Protein AF-A0A967L819-F1 (afdb_monomer)

Nearest PDB structures (foldseek):
  3rss-assembly1_A  TM=9.912E-01  e=1.004E-03  Thermotoga maritima MSB8
  2dg2-assembly1_A  TM=8.749E-01  e=2.729E-02  Mus musculus
  1rc8-assembly1_A  TM=4.487E-01  e=9.748E+00  Tequatrovirus T4
  7myv-assembly1_A  TM=3.516E-01  e=7.485E+00  Plasmodium falciparum 3D7

Mean predicted aligned error: 1.89 Å

Solvent-accessible surface area (backbone atoms only — not comparable to full-atom values): 3490 Å² total; per-residue (Å²): 117,84,60,42,77,44,72,86,36,37,70,84,51,88,64,69,40,56,67,73,61,26,52,50,36,52,53,52,59,70,43,95,35,55,27,39,16,38,70,34,38,33,32,38,28,66,92,74,70,43,67,26,78,35,51,43,69,51,84,43,65,85

Radius of gyration: 10.54 Å; Cα contacts (8 Å, |Δi|>4): 122; chains: 1; bounding box: 24×22×27 Å

Sequence (62 aa):
AEVIVDALFGTGLDREVEGASAEAIGHMNAHQAPVLAIDIPSGLHADTGRALGACVAAELSV

Foldseek 3Di:
DQEAEADPDAQPDDAADDDPRQVVLVVQQPDPHAYEYERAWPQQHPPPRDGRNGTHDHPYYD

pLDDT: mean 97.56, std 2.84, range [76.75, 98.75]

Secondary structure (DSSP, 8-state):
---EEE-S--TT--S---HHHHHHHHHHHHSSS-EEESSS-TTB-TTT--B-SS----SEE-

Structure (mmCIF, N/CA/C/O backbone):
data_AF-A0A967L819-F1
#
_entry.id   AF-A0A967L819-F1
#
loop_
_atom_site.group_PDB
_atom_site.id
_atom_site.type_symbol
_atom_site.label_atom_id
_atom_site.label_alt_id
_atom_site.label_comp_id
_atom_site.label_asym_id
_atom_site.label_entity_id
_atom_site.label_seq_id
_atom_site.pdbx_PDB_ins_code
_atom_site.Cartn_x
_atom_site.Cartn_y
_atom_site.Cartn_z
_atom_site.occupancy
_atom_site.B_iso_or_equiv
_atom_site.auth_seq_id
_atom_site.auth_comp_id
_atom_site.auth_asym_id
_atom_site.auth_atom_id
_atom_site.pdbx_PDB_model_num
ATOM 1 N N . ALA A 1 1 ? -11.049 -0.401 14.746 1.00 76.75 1 ALA A N 1
ATOM 2 C CA . ALA A 1 1 ? -9.793 0.243 15.183 1.00 76.75 1 ALA A CA 1
ATOM 3 C C . ALA A 1 1 ? -9.979 1.755 15.153 1.00 76.75 1 ALA A C 1
ATOM 5 O O . ALA A 1 1 ? -10.879 2.204 14.453 1.00 76.75 1 ALA A O 1
ATOM 6 N N . GLU A 1 2 ? -9.183 2.514 15.905 1.00 95.00 2 GLU A N 1
ATOM 7 C CA . GLU A 1 2 ? -9.205 3.989 15.857 1.00 95.00 2 GLU A CA 1
ATOM 8 C C . GLU A 1 2 ? -8.324 4.534 14.725 1.00 95.00 2 GLU A C 1
ATOM 10 O O . GLU A 1 2 ? -8.640 5.566 14.149 1.00 95.00 2 GLU A O 1
ATOM 15 N N . VAL A 1 3 ? -7.263 3.801 14.374 1.00 97.69 3 VAL A N 1
ATOM 16 C CA . VAL A 1 3 ? -6.369 4.051 13.235 1.00 97.69 3 VAL A CA 1
ATOM 17 C C . VAL A 1 3 ? -5.982 2.701 12.634 1.00 97.69 3 VAL A C 1
ATOM 19 O O . VAL A 1 3 ? -5.818 1.720 13.367 1.00 97.69 3 VAL A O 1
ATOM 22 N N . ILE A 1 4 ? -5.848 2.644 11.312 1.00 98.56 4 ILE A N 1
ATOM 23 C CA . ILE A 1 4 ? -5.265 1.508 10.592 1.00 98.56 4 ILE A CA 1
ATOM 24 C C . ILE A 1 4 ? -3.852 1.899 10.167 1.00 98.56 4 ILE A C 1
ATOM 26 O O . ILE A 1 4 ? -3.642 2.996 9.660 1.00 98.56 4 ILE A O 1
ATOM 30 N N . VAL A 1 5 ? -2.883 1.010 10.380 1.00 98.50 5 VAL A N 1
ATOM 31 C CA . VAL A 1 5 ? -1.508 1.218 9.915 1.00 98.50 5 VAL A CA 1
ATOM 32 C C . VAL A 1 5 ? -1.277 0.337 8.699 1.00 98.50 5 VAL A C 1
ATOM 34 O O . VAL A 1 5 ? -1.343 -0.889 8.800 1.00 98.50 5 VAL A O 1
ATOM 37 N N . ASP A 1 6 ? -1.013 0.974 7.566 1.00 98.62 6 ASP A N 1
ATOM 38 C CA . ASP A 1 6 ? -0.600 0.317 6.340 1.00 98.62 6 ASP A CA 1
ATOM 39 C C . ASP A 1 6 ? 0.929 0.205 6.290 1.00 98.62 6 ASP A C 1
ATOM 41 O O . ASP A 1 6 ? 1.650 1.196 6.192 1.00 98.62 6 ASP A O 1
ATOM 45 N N . ALA A 1 7 ? 1.407 -1.034 6.374 1.00 97.88 7 ALA A N 1
ATOM 46 C CA . ALA A 1 7 ? 2.810 -1.402 6.225 1.00 97.88 7 ALA A CA 1
ATOM 47 C C . ALA A 1 7 ? 2.951 -2.685 5.384 1.00 97.88 7 ALA A C 1
ATOM 49 O O . ALA A 1 7 ? 3.839 -3.502 5.638 1.00 97.88 7 ALA A O 1
ATOM 50 N N . LEU A 1 8 ? 2.026 -2.921 4.440 1.00 97.62 8 LEU A N 1
ATOM 51 C CA . LEU A 1 8 ? 2.062 -4.126 3.601 1.00 97.62 8 LEU A CA 1
ATOM 52 C C . LEU A 1 8 ? 3.188 -4.061 2.566 1.00 97.62 8 LEU A C 1
ATOM 54 O O . LEU A 1 8 ? 3.921 -5.035 2.394 1.00 97.62 8 LEU A O 1
ATOM 58 N N . PHE A 1 9 ? 3.317 -2.925 1.884 1.00 98.00 9 PHE A N 1
ATOM 59 C CA . PHE A 1 9 ? 4.293 -2.671 0.834 1.00 98.00 9 PHE A CA 1
ATOM 60 C C . PHE A 1 9 ? 4.805 -1.232 0.922 1.00 98.00 9 PHE A C 1
ATOM 62 O O . PHE A 1 9 ? 4.102 -0.345 1.386 1.00 98.00 9 PHE A O 1
ATOM 69 N N . GLY A 1 10 ? 6.024 -1.012 0.438 1.00 95.94 10 GLY A N 1
ATOM 70 C CA . GLY A 1 10 ? 6.604 0.320 0.267 1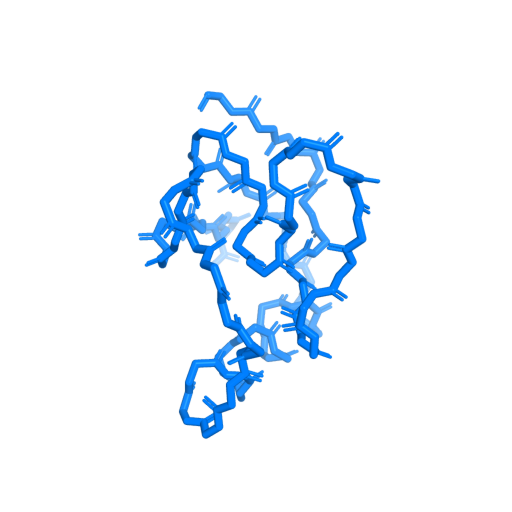.00 95.94 10 GLY A CA 1
ATOM 71 C C . GLY A 1 10 ? 7.125 0.495 -1.156 1.00 95.94 10 GLY A C 1
ATOM 72 O O . GLY A 1 10 ? 6.662 -0.164 -2.090 1.00 95.94 10 GLY A O 1
ATOM 73 N N . THR A 1 11 ? 8.157 1.315 -1.315 1.00 96.25 11 THR A N 1
ATOM 74 C CA . THR A 1 11 ? 8.772 1.648 -2.615 1.00 96.25 11 THR A CA 1
ATOM 75 C C . THR A 1 11 ? 9.267 0.458 -3.452 1.00 96.25 11 THR A C 1
ATOM 77 O O . THR A 1 11 ? 9.432 0.592 -4.661 1.00 96.25 11 THR A O 1
ATOM 80 N N . GLY A 1 12 ? 9.477 -0.715 -2.846 1.00 94.38 12 GLY A N 1
ATOM 81 C CA . GLY A 1 12 ? 9.924 -1.934 -3.533 1.00 94.38 12 GLY A CA 1
ATOM 82 C C . GLY A 1 12 ? 8.847 -2.706 -4.309 1.00 94.38 12 GLY A 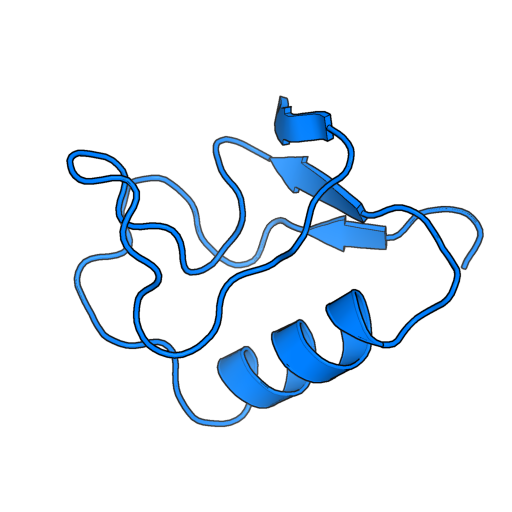C 1
ATOM 83 O O . GLY A 1 12 ? 9.155 -3.765 -4.850 1.00 94.38 12 G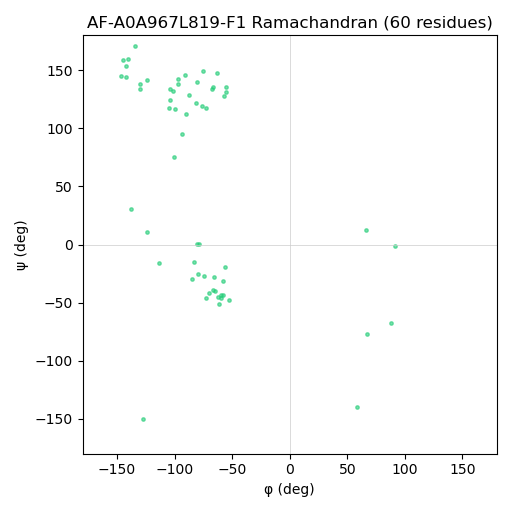LY A O 1
ATOM 84 N N . LEU A 1 13 ? 7.594 -2.243 -4.335 1.00 96.69 13 LEU A N 1
ATOM 85 C CA . LEU A 1 13 ? 6.525 -2.898 -5.090 1.00 96.69 13 LEU A CA 1
ATOM 86 C C . LEU A 1 13 ? 6.652 -2.614 -6.598 1.00 96.69 13 LEU A C 1
ATOM 88 O O . LEU A 1 13 ? 6.530 -1.473 -7.034 1.00 96.69 13 LEU A O 1
ATOM 92 N N . ASP A 1 14 ? 6.823 -3.669 -7.396 1.00 95.44 14 ASP A N 1
ATOM 93 C CA . ASP A 1 14 ? 7.037 -3.606 -8.851 1.00 95.44 14 ASP A CA 1
ATOM 94 C C . ASP A 1 14 ? 6.013 -4.422 -9.667 1.00 95.44 14 ASP A C 1
ATOM 96 O O . ASP A 1 14 ? 6.167 -4.615 -10.875 1.00 95.44 14 ASP A O 1
ATOM 100 N N . ARG A 1 15 ? 4.947 -4.900 -9.014 1.00 96.56 15 ARG A N 1
ATOM 101 C CA . ARG A 1 15 ? 3.900 -5.740 -9.610 1.00 96.56 15 ARG A CA 1
ATOM 102 C C . ARG A 1 15 ? 2.509 -5.370 -9.106 1.00 96.56 15 ARG A C 1
ATOM 104 O O . ARG A 1 15 ? 2.370 -4.786 -8.034 1.00 96.56 15 ARG A O 1
ATOM 111 N N . GLU A 1 16 ? 1.494 -5.766 -9.869 1.00 98.38 16 GLU A N 1
ATOM 112 C CA . GLU A 1 16 ? 0.082 -5.640 -9.495 1.00 98.38 16 GLU A CA 1
ATOM 113 C C . GLU A 1 16 ? -0.196 -6.319 -8.141 1.00 98.38 16 GLU A C 1
ATOM 115 O O . GLU A 1 16 ? 0.278 -7.428 -7.866 1.00 98.38 16 GLU A O 1
ATOM 120 N N . VAL A 1 17 ? -0.955 -5.641 -7.278 1.00 98.25 17 VAL A N 1
ATOM 121 C CA . VAL A 1 17 ? -1.424 -6.186 -6.004 1.00 98.25 17 VAL A CA 1
ATOM 122 C C . VAL A 1 17 ? -2.656 -7.042 -6.259 1.00 98.25 17 VAL A C 1
ATOM 124 O O . VAL A 1 17 ? -3.679 -6.566 -6.747 1.00 98.25 17 VAL A O 1
ATOM 127 N N . GLU A 1 18 ? -2.570 -8.312 -5.874 1.00 98.44 18 GLU A N 1
ATOM 128 C CA . GLU A 1 18 ? -3.599 -9.321 -6.123 1.00 98.44 18 GLU A CA 1
ATOM 129 C C . GLU A 1 18 ? -3.883 -10.163 -4.866 1.00 98.44 18 GLU A C 1
ATOM 131 O O . GLU A 1 18 ? -3.178 -10.088 -3.853 1.00 98.44 18 GLU A O 1
ATOM 136 N N . GLY A 1 19 ? -4.931 -10.989 -4.933 1.00 98.31 19 GLY A N 1
ATOM 137 C CA . GLY A 1 19 ? -5.279 -11.964 -3.898 1.00 98.31 19 GLY A CA 1
ATOM 138 C C . GLY A 1 19 ? -5.528 -11.337 -2.524 1.00 98.31 19 GLY A C 1
ATOM 139 O O . GLY A 1 19 ? -6.122 -10.266 -2.409 1.00 98.31 19 GLY A O 1
ATOM 140 N N . ALA A 1 20 ? -5.042 -12.001 -1.474 1.00 98.38 20 ALA A N 1
ATOM 141 C CA . ALA A 1 20 ? -5.284 -11.599 -0.088 1.00 98.38 20 ALA A CA 1
ATOM 142 C C . ALA A 1 20 ? -4.805 -10.171 0.231 1.00 98.38 20 ALA A C 1
ATOM 144 O O . ALA A 1 20 ? -5.406 -9.488 1.057 1.00 98.38 20 ALA A O 1
ATOM 145 N N . SER A 1 21 ? -3.745 -9.694 -0.429 1.00 98.31 21 SER A N 1
ATOM 146 C CA . SER A 1 21 ? -3.273 -8.319 -0.252 1.00 98.31 21 SER A CA 1
ATOM 147 C C . SER A 1 21 ? -4.248 -7.306 -0.851 1.00 98.31 21 SER A C 1
ATOM 149 O O . SER A 1 21 ? -4.542 -6.303 -0.207 1.00 98.31 21 SER A O 1
ATOM 151 N N . ALA A 1 22 ? -4.803 -7.578 -2.035 1.00 98.62 22 ALA A N 1
ATOM 152 C CA . ALA A 1 22 ? -5.816 -6.714 -2.640 1.00 98.62 22 ALA A CA 1
ATOM 153 C C . ALA A 1 22 ? -7.108 -6.685 -1.806 1.00 98.62 22 ALA A C 1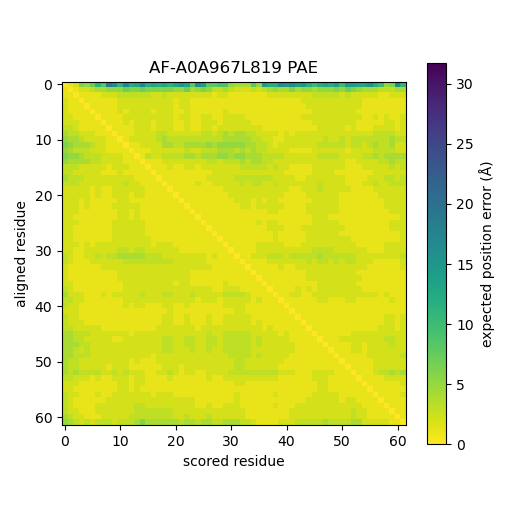
ATOM 155 O O . ALA A 1 22 ? -7.690 -5.621 -1.601 1.00 98.62 22 ALA A O 1
ATOM 156 N N . GLU A 1 23 ? -7.520 -7.835 -1.263 1.00 98.75 23 GLU A N 1
ATOM 157 C CA . GLU A 1 23 ? -8.660 -7.930 -0.343 1.00 98.75 23 GLU A CA 1
ATOM 158 C C . GLU A 1 23 ? -8.419 -7.128 0.942 1.00 98.75 23 GLU A C 1
ATOM 160 O O . GLU A 1 23 ? -9.279 -6.349 1.356 1.00 98.75 23 GLU A O 1
ATOM 165 N N . ALA A 1 24 ? -7.231 -7.250 1.545 1.00 98.50 24 ALA A N 1
ATOM 166 C CA . ALA A 1 24 ? -6.858 -6.486 2.731 1.00 98.50 24 ALA A CA 1
ATOM 167 C C . ALA A 1 24 ? -6.901 -4.973 2.472 1.00 98.50 24 ALA A C 1
ATOM 169 O O . ALA A 1 24 ? -7.492 -4.241 3.263 1.00 98.50 24 ALA A O 1
ATOM 170 N N . ILE A 1 25 ? -6.347 -4.508 1.347 1.00 98.75 25 ILE A N 1
ATOM 171 C CA . ILE A 1 25 ? -6.424 -3.098 0.932 1.00 98.75 25 ILE A CA 1
ATOM 172 C C . ILE A 1 25 ? -7.883 -2.659 0.762 1.00 98.75 25 ILE A C 1
ATOM 174 O O . ILE A 1 25 ? -8.268 -1.598 1.252 1.00 98.75 25 ILE A O 1
ATOM 178 N N . GLY A 1 26 ? -8.722 -3.489 0.137 1.00 98.69 26 GLY A N 1
ATOM 179 C CA . GLY A 1 26 ? -10.155 -3.223 0.014 1.00 98.69 26 GLY A CA 1
ATOM 180 C C . GLY A 1 26 ? -10.843 -3.050 1.371 1.00 98.69 26 GLY A C 1
ATOM 181 O O . GLY A 1 26 ? -11.619 -2.114 1.559 1.00 98.69 26 GLY A O 1
ATOM 182 N N . HIS A 1 27 ? -10.520 -3.904 2.345 1.00 98.50 27 HIS A N 1
ATOM 183 C CA . HIS A 1 27 ? -11.042 -3.788 3.706 1.00 98.50 27 HIS A CA 1
ATOM 184 C C . HIS A 1 27 ? -10.545 -2.539 4.435 1.00 98.50 27 HIS A C 1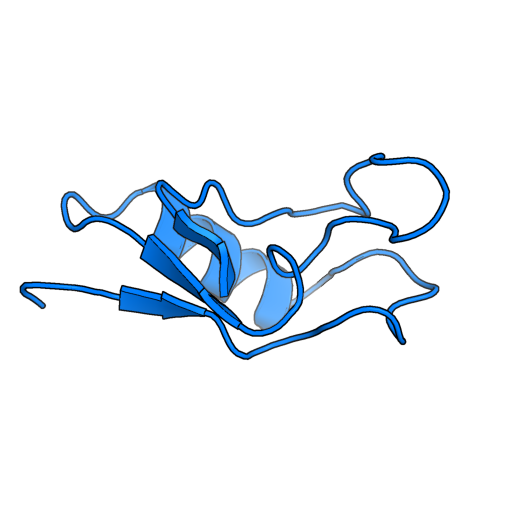
ATOM 186 O O . HIS A 1 27 ? -11.336 -1.913 5.139 1.00 98.50 27 HIS A O 1
ATOM 192 N N . MET A 1 28 ? -9.276 -2.159 4.258 1.00 98.50 28 MET A N 1
ATOM 193 C CA . MET A 1 28 ? -8.731 -0.923 4.828 1.00 98.50 28 MET A CA 1
ATOM 194 C C . MET A 1 28 ? -9.463 0.299 4.276 1.00 98.50 28 MET A C 1
ATOM 196 O O . MET A 1 28 ? -9.999 1.084 5.051 1.00 98.50 28 MET A O 1
ATOM 200 N N . ASN A 1 29 ? -9.583 0.392 2.951 1.00 98.50 29 ASN A N 1
ATOM 201 C CA . ASN A 1 29 ? -10.226 1.520 2.275 1.00 98.50 29 ASN A CA 1
ATOM 202 C C . ASN A 1 29 ? -11.731 1.631 2.574 1.00 98.50 29 ASN A C 1
ATOM 204 O O . ASN A 1 29 ? -12.297 2.718 2.506 1.00 98.50 29 ASN A O 1
ATOM 208 N N . ALA A 1 30 ? -12.402 0.514 2.871 1.00 98.44 30 ALA A N 1
ATOM 209 C CA . ALA A 1 30 ? -13.817 0.508 3.240 1.00 98.44 30 ALA A CA 1
ATOM 210 C C . ALA A 1 30 ? -14.060 0.811 4.732 1.00 98.44 30 ALA A C 1
ATOM 212 O O . ALA A 1 30 ? -15.197 1.080 5.135 1.00 98.44 30 ALA A O 1
ATOM 213 N N . HIS A 1 31 ? -13.026 0.737 5.574 1.00 98.12 31 HIS A N 1
ATOM 214 C CA . HIS A 1 31 ? -13.156 0.986 7.004 1.00 98.12 31 HIS A CA 1
ATOM 215 C C . HIS A 1 31 ? -13.293 2.490 7.285 1.00 98.12 31 HIS A C 1
ATOM 217 O O . HIS A 1 31 ? -12.751 3.335 6.589 1.00 98.12 31 HIS A O 1
ATOM 223 N N . GLN A 1 32 ? -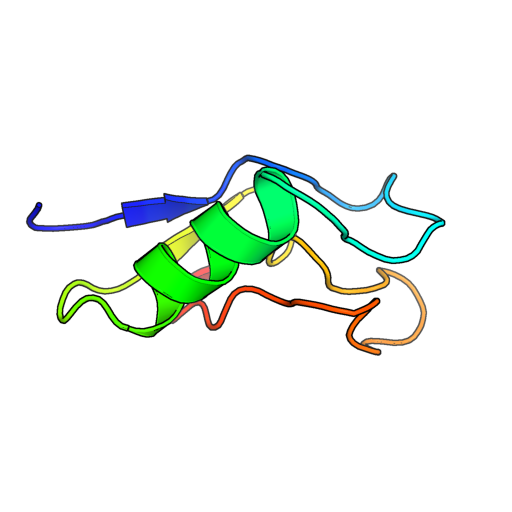14.011 2.845 8.350 1.00 97.75 32 GLN A N 1
ATOM 224 C CA . GLN A 1 32 ? -14.254 4.245 8.738 1.00 97.75 32 GLN A CA 1
ATOM 225 C C . GLN A 1 32 ? -13.088 4.906 9.493 1.00 97.75 32 GLN A C 1
ATOM 227 O O . GLN A 1 32 ? -13.211 6.041 9.939 1.00 97.75 32 GLN A O 1
ATOM 232 N N . ALA A 1 33 ? -11.997 4.177 9.720 1.00 98.19 33 ALA A N 1
ATOM 233 C CA . ALA A 1 33 ? -10.871 4.679 10.502 1.00 98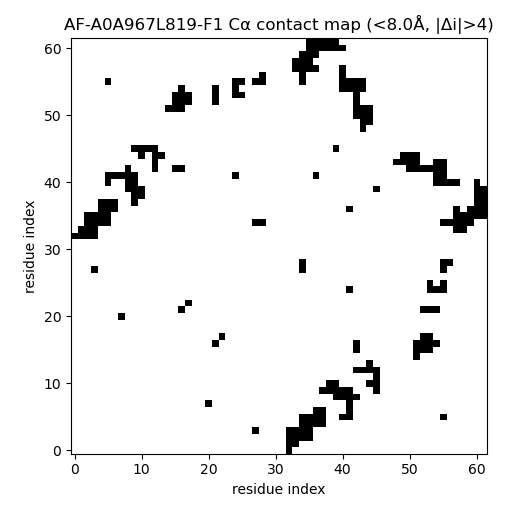.19 33 ALA A CA 1
ATOM 234 C C . ALA A 1 33 ? -9.827 5.202 9.519 1.00 98.19 33 ALA A C 1
ATOM 236 O O . ALA A 1 33 ? -9.646 4.548 8.491 1.00 98.19 33 ALA A O 1
ATOM 237 N N . PRO A 1 34 ? -9.138 6.311 9.828 1.00 98.44 34 PRO A N 1
ATOM 238 C CA . PRO A 1 34 ? -8.087 6.811 8.962 1.00 98.44 34 PRO A CA 1
ATOM 239 C C . PRO A 1 34 ? -6.949 5.792 8.858 1.00 98.44 34 PRO A C 1
ATOM 241 O O . PRO A 1 34 ? -6.643 5.068 9.818 1.00 98.44 34 PRO A O 1
ATOM 244 N N . VAL A 1 35 ? -6.316 5.764 7.694 1.00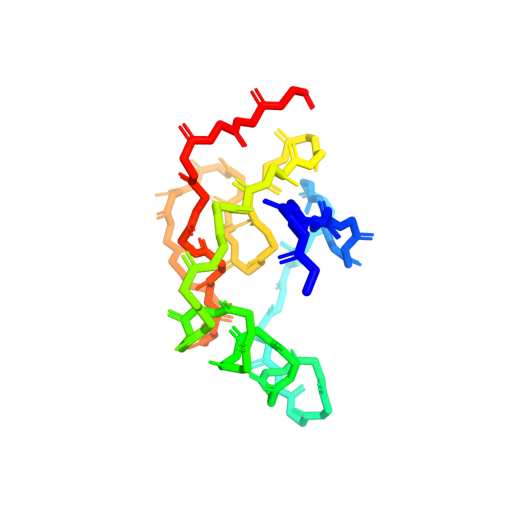 98.75 35 VAL A N 1
ATOM 245 C CA . VAL A 1 35 ? -5.168 4.929 7.380 1.00 98.75 35 VAL A CA 1
ATOM 246 C C . VAL A 1 35 ? -3.895 5.777 7.387 1.00 98.75 35 VAL A C 1
ATOM 248 O O . VAL A 1 35 ? -3.777 6.781 6.684 1.00 98.75 35 VAL A O 1
ATOM 251 N N . LEU A 1 36 ? -2.926 5.349 8.195 1.00 98.69 36 LEU A N 1
ATOM 252 C CA . LEU A 1 36 ? -1.554 5.848 8.204 1.00 98.69 36 LEU A CA 1
ATOM 253 C C . LEU A 1 36 ? -0.680 4.872 7.416 1.00 98.69 36 LEU A C 1
ATOM 255 O O . LEU A 1 36 ? -0.518 3.732 7.850 1.00 98.69 36 LEU A O 1
ATOM 259 N N . ALA A 1 37 ? -0.099 5.310 6.305 1.00 98.69 37 ALA A N 1
ATOM 260 C CA . ALA A 1 37 ? 0.855 4.507 5.547 1.00 98.69 37 ALA A CA 1
ATOM 261 C C . ALA A 1 37 ? 2.299 4.756 6.001 1.00 98.69 37 ALA A C 1
ATOM 263 O O . ALA A 1 37 ? 2.663 5.872 6.372 1.00 98.69 37 ALA A O 1
ATOM 264 N N . ILE A 1 38 ? 3.117 3.710 5.957 1.00 98.50 38 ILE A N 1
ATOM 265 C CA . ILE A 1 38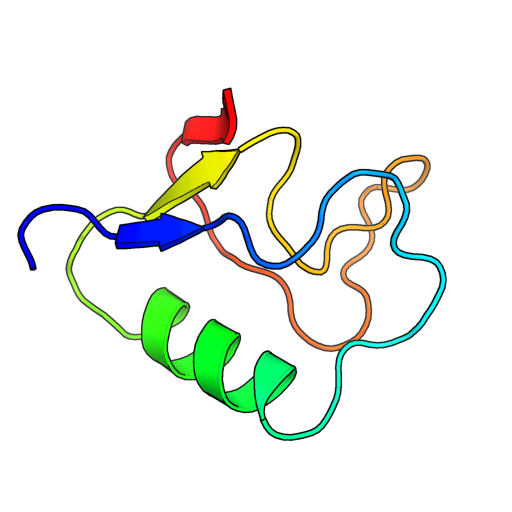 ? 4.558 3.778 6.206 1.00 98.50 38 ILE A CA 1
ATOM 266 C C . ILE A 1 38 ? 5.288 3.752 4.860 1.00 98.50 38 ILE A C 1
ATOM 268 O O . ILE A 1 38 ? 5.000 2.885 4.040 1.00 98.50 38 ILE A O 1
ATOM 272 N N . ASP A 1 39 ? 6.247 4.658 4.652 1.00 97.88 39 ASP A N 1
ATOM 273 C CA . ASP A 1 39 ? 6.938 4.925 3.378 1.00 97.88 39 ASP A CA 1
ATOM 274 C C . ASP A 1 39 ? 5.999 5.539 2.320 1.00 97.88 39 ASP A C 1
ATOM 276 O O . ASP A 1 39 ? 5.997 6.753 2.105 1.00 97.88 39 ASP A O 1
ATOM 280 N N . ILE A 1 40 ? 5.142 4.724 1.703 1.00 98.19 40 ILE A N 1
ATOM 281 C CA . ILE A 1 40 ? 4.118 5.144 0.733 1.00 98.19 40 ILE A CA 1
ATOM 282 C C . ILE A 1 40 ? 2.869 4.265 0.887 1.00 98.19 40 ILE A C 1
ATOM 284 O O . ILE A 1 40 ? 2.982 3.151 1.394 1.00 98.19 40 ILE A O 1
ATOM 288 N N . PRO A 1 41 ? 1.677 4.702 0.438 1.00 98.62 41 PRO A N 1
ATOM 289 C CA . PRO A 1 41 ? 0.496 3.844 0.456 1.00 98.62 41 PRO A CA 1
ATOM 290 C C . PRO A 1 41 ? 0.737 2.546 -0.321 1.00 98.62 41 PRO A C 1
ATOM 292 O O . PRO A 1 41 ? 1.134 2.569 -1.490 1.00 98.62 41 PRO A O 1
ATOM 295 N N . SER A 1 42 ? 0.471 1.409 0.314 1.00 98.62 42 SER A N 1
ATOM 296 C CA . SER A 1 42 ? 0.622 0.094 -0.293 1.00 98.62 42 SER A CA 1
ATOM 297 C C . SER A 1 42 ? -0.180 0.009 -1.578 1.00 98.62 42 SER A C 1
ATOM 299 O O . SER A 1 42 ? -1.364 0.348 -1.604 1.00 98.62 42 SER A O 1
ATOM 301 N N . GLY A 1 43 ? 0.463 -0.474 -2.642 1.00 98.38 43 GLY A N 1
ATOM 302 C CA . GLY A 1 43 ? -0.139 -0.533 -3.971 1.00 98.38 43 GLY A CA 1
ATOM 303 C C . GLY A 1 43 ? 0.106 0.693 -4.843 1.00 98.38 43 GLY A C 1
ATOM 304 O O . GLY A 1 43 ? -0.316 0.699 -5.998 1.00 98.38 43 GLY A O 1
ATOM 305 N N . LEU A 1 44 ? 0.800 1.714 -4.339 1.00 98.44 44 LEU A N 1
ATOM 306 C CA . LEU A 1 44 ? 1.266 2.838 -5.140 1.00 98.44 44 LEU A CA 1
ATOM 307 C C . LEU A 1 44 ? 2.635 2.525 -5.757 1.00 98.44 44 LEU A C 1
ATOM 309 O O . LEU A 1 44 ? 3.581 2.173 -5.057 1.00 98.44 44 LEU A O 1
ATOM 313 N N . HIS A 1 45 ? 2.774 2.702 -7.068 1.00 98.19 45 HIS A N 1
ATOM 314 C CA . HIS A 1 45 ? 4.077 2.648 -7.725 1.00 98.19 45 HIS A CA 1
ATOM 315 C C . HIS A 1 45 ? 4.887 3.906 -7.380 1.00 98.19 45 HIS A C 1
ATOM 317 O O . HIS A 1 45 ? 4.517 5.006 -7.797 1.00 98.19 45 HIS A O 1
ATOM 323 N N . ALA A 1 46 ? 6.030 3.740 -6.711 1.00 97.25 46 ALA A N 1
ATOM 324 C CA . ALA A 1 46 ? 6.841 4.836 -6.166 1.00 97.25 46 ALA A CA 1
ATOM 325 C C . ALA A 1 46 ? 7.207 5.927 -7.188 1.00 97.25 46 ALA A C 1
ATOM 327 O O . ALA A 1 46 ? 7.001 7.109 -6.933 1.00 97.25 46 ALA A O 1
ATOM 328 N N . ASP A 1 47 ? 7.693 5.534 -8.369 1.00 97.12 47 ASP A N 1
ATOM 329 C CA . ASP A 1 47 ? 8.170 6.512 -9.360 1.00 97.12 47 ASP A CA 1
ATOM 330 C C . ASP A 1 47 ? 7.057 7.188 -10.171 1.00 97.12 47 ASP A C 1
ATOM 332 O O . ASP A 1 47 ? 7.251 8.274 -10.715 1.00 97.12 47 ASP A O 1
ATOM 336 N N . THR A 1 48 ? 5.903 6.530 -10.322 1.00 97.31 48 THR A N 1
ATOM 337 C CA . THR A 1 48 ? 4.864 6.964 -11.274 1.00 97.31 48 THR A CA 1
ATOM 338 C C . THR A 1 48 ? 3.585 7.440 -10.600 1.00 97.31 48 THR A C 1
ATOM 340 O O . THR A 1 48 ? 2.753 8.062 -11.260 1.00 97.31 48 THR A O 1
ATOM 343 N N . GLY A 1 49 ? 3.393 7.132 -9.315 1.00 96.00 49 GLY A N 1
ATOM 344 C CA . GLY A 1 49 ? 2.164 7.424 -8.580 1.00 96.00 49 GLY A CA 1
ATOM 345 C C . GLY A 1 49 ? 0.942 6.648 -9.081 1.00 96.00 49 GLY A C 1
ATOM 346 O O . GLY A 1 49 ? -0.187 6.983 -8.733 1.00 96.00 49 GLY A O 1
ATOM 347 N N . ARG A 1 50 ? 1.128 5.630 -9.929 1.00 97.88 50 ARG A N 1
ATOM 348 C CA . ARG A 1 50 ? 0.028 4.786 -10.406 1.00 97.88 50 ARG A CA 1
ATOM 349 C C . ARG A 1 50 ? -0.319 3.735 -9.363 1.00 97.88 50 ARG A C 1
ATOM 351 O O . ARG A 1 50 ? 0.576 3.123 -8.790 1.00 97.88 50 ARG A O 1
ATOM 358 N N . ALA A 1 51 ? -1.609 3.476 -9.181 1.00 98.06 51 ALA A N 1
ATOM 359 C CA . ALA A 1 51 ? -2.051 2.291 -8.461 1.00 98.06 51 ALA A CA 1
ATOM 360 C C . ALA A 1 51 ? -1.706 1.026 -9.267 1.00 98.06 51 ALA A C 1
ATOM 362 O O . ALA A 1 51 ? -1.968 0.968 -10.472 1.00 98.06 51 ALA A O 1
ATOM 363 N N . LEU A 1 52 ? -1.141 0.034 -8.588 1.00 97.88 52 LEU A N 1
ATOM 364 C CA . LEU A 1 52 ? -0.831 -1.303 -9.086 1.00 97.88 52 LEU A CA 1
ATOM 365 C C . LEU A 1 52 ? -1.934 -2.253 -8.602 1.00 97.88 52 LEU A C 1
ATOM 367 O O . LEU A 1 52 ? -1.766 -2.982 -7.627 1.00 97.88 52 LEU A O 1
ATOM 371 N N . GLY A 1 53 ? -3.106 -2.173 -9.230 1.00 97.81 53 GLY A N 1
ATOM 372 C CA . GLY A 1 53 ? -4.226 -3.090 -9.002 1.00 97.81 53 GLY A CA 1
ATOM 373 C C . GLY A 1 53 ? -5.126 -2.633 -7.862 1.00 97.81 53 GLY A C 1
ATOM 374 O O . GLY A 1 53 ? -6.256 -2.204 -8.095 1.00 97.81 53 GLY A O 1
ATOM 375 N N . ALA A 1 54 ? -4.606 -2.656 -6.636 1.00 98.31 54 ALA A N 1
ATOM 376 C CA . ALA A 1 54 ? -5.260 -2.115 -5.448 1.00 98.31 54 ALA A CA 1
ATOM 377 C C . ALA A 1 54 ? -4.283 -1.207 -4.704 1.00 98.31 54 ALA A C 1
ATOM 379 O O . ALA A 1 54 ? -3.142 -1.596 -4.494 1.00 98.31 54 ALA A O 1
ATOM 380 N N . CYS A 1 55 ? -4.735 -0.019 -4.293 1.00 98.69 55 CYS A N 1
ATOM 381 C CA . CYS A 1 55 ? -3.923 0.955 -3.566 1.00 98.69 55 CYS A CA 1
ATOM 382 C C . CYS A 1 55 ? -4.657 1.436 -2.317 1.00 98.69 55 CYS A C 1
ATOM 384 O O . CYS A 1 55 ? -5.862 1.700 -2.368 1.00 98.69 55 CYS A O 1
ATOM 386 N N . VAL A 1 56 ? -3.935 1.560 -1.208 1.00 98.75 56 VAL A N 1
ATOM 387 C CA . VAL A 1 56 ? -4.459 2.141 0.028 1.00 98.75 56 VAL A CA 1
ATOM 388 C C . VAL A 1 56 ? -4.747 3.628 -0.179 1.00 98.75 56 VAL A C 1
ATOM 390 O O . VAL A 1 56 ? -3.949 4.356 -0.770 1.00 98.75 56 VAL A O 1
ATOM 393 N N . ALA A 1 57 ? -5.901 4.078 0.309 1.00 98.38 57 ALA A N 1
ATOM 394 C CA . ALA A 1 57 ? -6.240 5.487 0.437 1.00 98.38 57 ALA A CA 1
ATOM 395 C C . ALA A 1 57 ? -5.863 5.946 1.851 1.00 98.38 57 ALA A C 1
ATOM 397 O O . ALA A 1 57 ? -6.624 5.741 2.791 1.00 98.38 57 ALA A O 1
ATOM 398 N N . ALA A 1 58 ? -4.665 6.515 1.997 1.00 98.31 58 ALA A N 1
ATOM 399 C CA . ALA A 1 58 ? -4.147 6.976 3.283 1.00 98.31 58 ALA A CA 1
ATOM 400 C C . ALA A 1 58 ? -4.369 8.479 3.485 1.00 98.31 58 ALA A C 1
ATOM 402 O O . ALA A 1 58 ? -4.123 9.278 2.581 1.00 98.31 58 ALA A O 1
ATOM 403 N N . GLU A 1 59 ? -4.774 8.876 4.691 1.00 98.56 59 GLU A N 1
ATOM 404 C CA . GLU A 1 59 ? -4.840 10.283 5.100 1.00 98.56 59 GLU A CA 1
ATOM 405 C C . GLU A 1 59 ? -3.452 10.873 5.375 1.00 98.56 59 GLU A C 1
ATOM 407 O O . GLU A 1 59 ? -3.260 12.084 5.254 1.00 98.56 59 GLU A O 1
ATOM 412 N N . LEU A 1 60 ? -2.488 10.032 5.762 1.00 98.31 60 LEU A N 1
ATOM 413 C CA . LEU A 1 60 ? -1.107 10.427 6.030 1.00 98.31 60 LEU A CA 1
ATOM 414 C C . LEU A 1 60 ? -0.140 9.304 5.642 1.00 98.31 60 LEU A C 1
ATOM 416 O O . LEU A 1 60 ? -0.432 8.126 5.844 1.00 98.31 60 LEU A O 1
ATOM 420 N N . SER A 1 61 ? 1.036 9.680 5.146 1.00 97.00 61 SER A N 1
ATOM 421 C CA . SER A 1 61 ? 2.181 8.782 4.969 1.00 97.00 61 SER A CA 1
ATOM 422 C C . SER A 1 61 ? 3.401 9.340 5.704 1.00 97.00 61 SER A C 1
ATOM 424 O O . SER A 1 61 ? 3.575 10.563 5.736 1.00 97.00 61 SER A O 1
ATOM 426 N N . VAL A 1 62 ? 4.200 8.463 6.321 1.00 96.38 62 VAL A N 1
ATOM 427 C CA . VAL A 1 62 ? 5.413 8.801 7.097 1.00 96.38 62 VAL A CA 1
ATOM 428 C C . VAL A 1 62 ? 6.614 8.025 6.592 1.00 96.38 62 VAL A C 1
ATOM 430 O O . VAL A 1 62 ? 6.470 6.795 6.418 1.00 96.38 62 VAL A O 1
#